Protein AF-A0A349B3M6-F1 (afdb_monomer_lite)

Sequence (174 aa):
MVDQDFLRERQGPAEALTTDADGVGEAVVDGLDELDGSGRSDRHDATLIQVREIRYVAIADDLRRQITSGDLAAGAVLPSEADLAGSYGVSRVTVRKALELLRSEGLIGSRQGFGWFVAVPVVRRSLATLSTIEADLAAQGREPVRKVLSFRFRDLDGEPELEVVRVNLADGQP

pLDDT: mean 73.45, std 24.09, range [27.36, 97.19]

Secondary structure (DSSP, 8-state):
-----S-------------------------------------STTHHHHHHHHHHHHHHHHHHHHHHHTSS-TTPBPPPHHHHHHHHTS-HHHHHHHHHHHHHTTSEEEETTTEEEEPP---PPPTTS---HHHHHHHTT--EEEEEEEEEEEEETTEEEEEEEEEEEETTB-

Structure (mmCIF, N/CA/C/O backbone):
data_AF-A0A349B3M6-F1
#
_entry.id   AF-A0A349B3M6-F1
#
loop_
_atom_site.group_PDB
_atom_site.id
_atom_site.type_symbol
_atom_site.label_atom_id
_atom_site.label_alt_id
_atom_site.label_comp_id
_atom_site.label_asym_id
_atom_site.label_entity_id
_atom_site.label_seq_id
_atom_site.pdbx_PDB_ins_code
_atom_site.Cartn_x
_atom_site.Cartn_y
_atom_site.Cartn_z
_atom_site.occupancy
_atom_site.B_iso_or_equiv
_atom_site.auth_seq_id
_atom_site.auth_comp_id
_atom_site.auth_asym_id
_atom_site.auth_atom_id
_atom_site.pdbx_PDB_model_num
ATOM 1 N N . MET A 1 1 ? 42.695 -15.312 4.524 1.00 38.38 1 MET A N 1
ATOM 2 C CA . MET A 1 1 ? 43.273 -15.967 5.712 1.00 38.38 1 MET A CA 1
ATOM 3 C C . MET A 1 1 ? 42.316 -15.655 6.840 1.00 38.38 1 MET A C 1
ATOM 5 O O . MET A 1 1 ? 42.126 -14.486 7.135 1.00 38.38 1 MET A O 1
ATOM 9 N N . VAL A 1 2 ? 41.554 -16.667 7.245 1.00 37.03 2 VAL A N 1
ATOM 10 C CA . VAL A 1 2 ? 40.378 -16.558 8.116 1.00 37.03 2 VAL A CA 1
ATOM 11 C C . VAL A 1 2 ? 40.851 -16.766 9.549 1.00 37.03 2 VAL A C 1
ATOM 13 O O . VAL A 1 2 ? 41.528 -17.759 9.808 1.00 37.03 2 VAL A O 1
ATOM 16 N N . ASP A 1 3 ? 40.526 -15.826 10.430 1.00 37.25 3 ASP A N 1
ATOM 17 C CA . ASP A 1 3 ? 40.835 -15.891 11.858 1.00 37.25 3 ASP A CA 1
ATOM 18 C C . ASP A 1 3 ? 39.870 -16.879 12.537 1.00 37.25 3 ASP A C 1
ATOM 20 O O . ASP A 1 3 ? 38.650 -16.740 12.419 1.00 37.25 3 ASP A O 1
ATOM 24 N N . GLN A 1 4 ? 40.412 -17.93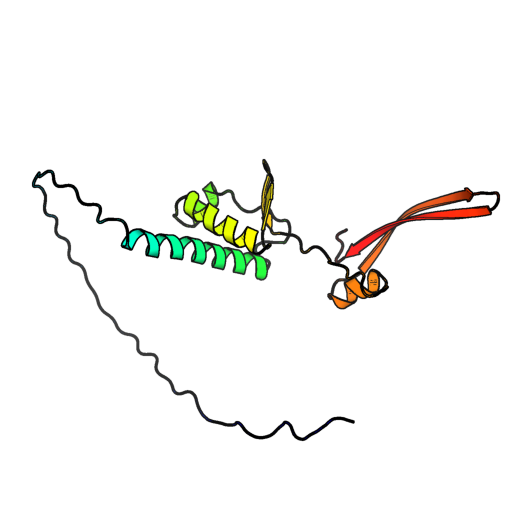6 13.147 1.00 44.09 4 GLN A N 1
ATOM 25 C CA . GLN A 1 4 ? 39.682 -19.134 13.597 1.00 44.09 4 GLN A CA 1
ATOM 26 C C . GLN A 1 4 ? 39.447 -19.207 15.117 1.00 44.09 4 GLN A C 1
ATOM 28 O O . GLN A 1 4 ? 39.059 -20.258 15.618 1.00 44.09 4 GLN A O 1
ATOM 33 N N . ASP A 1 5 ? 39.579 -18.102 15.849 1.00 45.00 5 ASP A N 1
ATOM 34 C CA . ASP A 1 5 ? 39.500 -18.118 17.321 1.00 45.00 5 ASP A CA 1
ATOM 35 C C . ASP A 1 5 ? 38.185 -17.579 17.922 1.00 45.00 5 ASP A C 1
ATOM 37 O O . ASP A 1 5 ? 38.093 -17.370 19.128 1.00 45.00 5 ASP A O 1
ATOM 41 N N . PHE A 1 6 ? 37.118 -17.408 17.127 1.00 40.94 6 PHE A N 1
ATOM 42 C CA . PHE A 1 6 ? 35.833 -16.869 17.622 1.00 40.94 6 PHE A CA 1
ATOM 43 C C . PHE A 1 6 ? 34.719 -17.914 17.856 1.00 40.94 6 PHE A C 1
ATOM 45 O O . PHE A 1 6 ? 33.550 -17.563 17.999 1.00 40.94 6 PHE A O 1
ATOM 52 N N . LEU A 1 7 ? 35.048 -19.211 17.912 1.00 43.34 7 LEU A N 1
ATOM 53 C CA . LEU A 1 7 ? 34.073 -20.287 18.157 1.00 43.34 7 LEU A CA 1
ATOM 54 C C . LEU A 1 7 ? 34.453 -21.174 19.346 1.00 43.34 7 LEU A C 1
ATOM 56 O O . LEU A 1 7 ? 34.705 -22.371 19.203 1.00 43.34 7 LEU A O 1
ATOM 60 N N . ARG A 1 8 ? 34.418 -20.603 20.551 1.00 41.09 8 ARG A N 1
ATOM 61 C CA . ARG A 1 8 ? 34.227 -21.368 21.789 1.00 41.09 8 ARG A CA 1
ATOM 62 C C . ARG A 1 8 ? 33.677 -20.466 22.889 1.00 41.09 8 ARG A C 1
ATOM 64 O O . ARG A 1 8 ? 34.023 -19.301 22.962 1.00 41.09 8 ARG A O 1
ATOM 71 N N . GLU A 1 9 ? 32.839 -21.065 23.732 1.00 39.38 9 GLU A N 1
ATOM 72 C CA . GLU A 1 9 ? 32.219 -20.495 24.938 1.00 39.38 9 GLU A CA 1
ATOM 73 C C . GLU A 1 9 ? 30.995 -19.597 24.728 1.00 39.38 9 GLU A C 1
ATOM 75 O O . GLU A 1 9 ? 31.070 -18.377 24.765 1.00 39.38 9 GLU A O 1
ATOM 80 N N . ARG A 1 10 ? 29.820 -20.237 24.644 1.00 37.34 10 ARG A N 1
ATOM 81 C CA . ARG A 1 10 ? 28.755 -20.131 25.667 1.00 37.34 10 ARG A CA 1
ATOM 82 C C . ARG A 1 10 ? 27.676 -21.185 25.402 1.00 37.34 10 ARG A C 1
ATOM 84 O O . ARG A 1 10 ? 26.641 -20.916 24.808 1.00 37.34 10 ARG A O 1
ATOM 91 N N . GLN A 1 11 ? 27.945 -22.404 25.867 1.00 39.28 11 GLN A N 1
ATOM 92 C CA . GLN A 1 11 ? 26.896 -23.355 26.230 1.00 39.28 11 GLN A CA 1
ATOM 93 C C . GLN A 1 11 ? 26.494 -23.080 27.685 1.00 39.28 11 GLN A C 1
ATOM 95 O O . GLN A 1 11 ? 27.347 -23.033 28.569 1.00 39.28 11 GLN A O 1
ATOM 100 N N . GLY A 1 12 ? 25.198 -22.890 27.910 1.00 39.44 12 GLY A N 1
ATOM 101 C CA . GLY A 1 12 ? 24.521 -22.831 29.206 1.00 39.44 12 GLY A CA 1
ATOM 102 C C . GLY A 1 12 ? 23.044 -23.208 28.996 1.00 39.44 12 GLY A C 1
ATOM 103 O O . GLY A 1 12 ? 22.562 -23.060 27.874 1.00 39.44 12 GLY A O 1
ATOM 104 N N . PRO A 1 13 ? 22.354 -23.788 29.993 1.00 37.06 13 PRO A N 1
ATOM 105 C CA . PRO A 1 13 ? 21.513 -24.961 29.749 1.00 37.06 13 PRO A CA 1
ATOM 106 C C . PRO A 1 13 ? 19.993 -24.715 29.743 1.00 37.06 13 PRO A C 1
ATOM 108 O O . PRO A 1 13 ? 19.498 -23.789 30.372 1.00 37.06 13 PRO A O 1
ATOM 111 N N . ALA A 1 14 ? 19.310 -25.652 29.073 1.00 33.22 14 ALA A N 1
ATOM 112 C CA . ALA A 1 14 ? 18.025 -26.288 29.390 1.00 33.22 14 ALA A CA 1
ATOM 113 C C . ALA A 1 14 ? 16.830 -25.415 29.827 1.00 33.22 14 ALA A C 1
ATOM 115 O O . ALA A 1 14 ? 16.688 -25.026 30.984 1.00 33.22 14 ALA A O 1
ATOM 116 N N . GLU A 1 15 ? 15.896 -25.265 28.889 1.00 33.50 15 GLU A N 1
ATOM 117 C CA . GLU A 1 15 ? 14.496 -24.922 29.121 1.00 33.50 15 GLU A CA 1
ATOM 118 C C . GLU A 1 15 ? 13.788 -26.014 29.944 1.00 33.50 15 GLU A C 1
ATOM 120 O O . GLU A 1 15 ? 13.889 -27.206 29.643 1.00 33.50 15 GLU A O 1
ATOM 125 N N . ALA A 1 16 ? 13.034 -25.594 30.960 1.00 33.47 16 ALA A N 1
ATOM 126 C CA . ALA A 1 16 ? 12.086 -26.420 31.697 1.00 33.47 16 ALA A CA 1
ATOM 127 C C . ALA A 1 16 ? 10.724 -25.708 31.764 1.00 33.47 16 ALA A C 1
ATOM 129 O O . ALA A 1 16 ? 10.564 -24.697 32.439 1.00 33.47 16 ALA A O 1
ATOM 130 N N . LEU A 1 17 ? 9.783 -26.248 30.988 1.00 33.28 17 LEU A N 1
ATOM 131 C CA . LEU A 1 17 ? 8.403 -26.602 31.336 1.00 33.28 17 LEU A CA 1
ATOM 132 C C . LEU A 1 17 ? 7.711 -25.865 32.507 1.00 33.28 17 LEU A C 1
ATOM 134 O O . LEU A 1 17 ? 8.006 -26.134 33.666 1.00 33.28 17 LEU A O 1
ATOM 138 N N . THR A 1 18 ? 6.640 -25.126 32.203 1.00 32.94 18 THR A N 1
ATOM 139 C CA . THR A 1 18 ? 5.328 -25.301 32.866 1.00 32.94 18 THR A CA 1
ATOM 140 C C . THR A 1 18 ? 4.226 -24.645 32.022 1.00 32.94 18 THR A C 1
ATOM 142 O O . THR A 1 18 ? 4.282 -23.473 31.653 1.00 32.94 18 THR A O 1
ATOM 145 N N . THR A 1 19 ? 3.258 -25.477 31.645 1.00 34.31 19 THR A N 1
ATOM 146 C CA . THR A 1 19 ? 1.912 -25.131 31.197 1.00 34.31 19 THR A CA 1
ATOM 147 C C . THR A 1 19 ? 1.022 -25.600 32.330 1.00 34.31 19 THR A C 1
ATOM 149 O O . THR A 1 19 ? 0.998 -26.800 32.584 1.00 34.31 19 THR A O 1
ATOM 152 N N . ASP A 1 20 ? 0.303 -24.684 32.968 1.00 31.30 20 ASP A N 1
ATOM 153 C CA . ASP A 1 20 ? -0.817 -25.014 33.840 1.00 31.30 20 ASP A CA 1
ATOM 154 C C . ASP A 1 20 ? -2.037 -24.227 33.357 1.00 31.30 20 ASP A C 1
ATOM 156 O O . ASP A 1 20 ? -2.045 -22.996 33.282 1.00 31.30 20 ASP A O 1
ATOM 160 N N . ALA A 1 21 ? -3.037 -24.997 32.946 1.00 36.75 21 ALA A N 1
ATOM 161 C CA . ALA A 1 21 ? -4.405 -24.576 32.728 1.00 36.75 21 ALA A CA 1
ATOM 162 C C . ALA A 1 21 ? -5.165 -24.672 34.058 1.00 36.75 21 ALA A C 1
ATOM 164 O O . ALA A 1 21 ? -4.929 -25.616 34.799 1.00 36.75 21 ALA A O 1
ATOM 165 N N . ASP A 1 22 ? -6.062 -23.720 34.323 1.00 30.73 22 ASP A N 1
ATOM 166 C CA . ASP A 1 22 ? -7.326 -23.852 35.079 1.00 30.73 22 ASP A CA 1
ATOM 167 C C . ASP A 1 22 ? -7.953 -22.440 35.139 1.00 30.73 22 ASP A C 1
ATOM 169 O O . ASP A 1 22 ? -7.265 -21.460 35.411 1.00 30.73 22 ASP A O 1
ATOM 173 N N . GLY A 1 23 ? -9.178 -22.205 34.649 1.00 30.58 23 GLY A N 1
ATOM 174 C CA . GLY A 1 23 ? -10.430 -22.473 35.373 1.00 30.58 23 GLY A CA 1
ATOM 175 C C . GLY A 1 23 ? -10.681 -21.341 36.385 1.00 30.58 23 GLY A C 1
ATOM 176 O O . GLY A 1 23 ? -9.867 -21.140 37.272 1.00 30.58 23 GLY A O 1
ATOM 177 N N . VAL A 1 24 ? -11.671 -20.456 36.210 1.00 34.22 24 VAL A N 1
ATOM 178 C CA . VAL A 1 24 ? -13.010 -20.427 36.861 1.00 34.22 24 VAL A CA 1
ATOM 179 C C . VAL A 1 24 ? -13.718 -19.174 36.273 1.00 34.22 24 VAL A C 1
ATOM 181 O O . VAL A 1 24 ? -13.053 -18.161 36.077 1.00 34.22 24 VAL A O 1
ATOM 184 N N . GLY A 1 25 ? -14.956 -19.219 35.748 1.00 27.36 25 GLY A N 1
ATOM 185 C CA . GLY A 1 25 ? -16.233 -19.065 36.487 1.00 27.36 25 GLY A CA 1
ATOM 186 C C . GLY A 1 25 ? -16.370 -17.648 37.088 1.00 27.36 25 GLY A C 1
ATOM 187 O O . GLY A 1 25 ? -15.394 -17.084 37.548 1.00 27.36 25 GLY A O 1
ATOM 188 N N . GLU A 1 26 ? -17.488 -16.945 37.171 1.00 28.25 26 GLU A N 1
ATOM 189 C CA . GLU A 1 26 ? -18.899 -17.170 36.912 1.00 28.25 26 GLU A CA 1
ATOM 190 C C . GLU A 1 26 ? -19.582 -15.791 37.093 1.00 28.25 26 GLU A C 1
ATOM 192 O O . GLU A 1 26 ? -18.963 -14.826 37.543 1.00 28.25 26 GLU A O 1
ATOM 197 N N . ALA A 1 27 ? -20.840 -15.708 36.675 1.00 30.98 27 ALA A N 1
ATOM 198 C CA . ALA A 1 27 ? -21.749 -14.568 36.693 1.00 30.98 27 ALA A CA 1
ATOM 199 C C . ALA A 1 27 ? -21.790 -13.753 38.002 1.00 30.98 27 ALA A C 1
ATOM 201 O O . ALA A 1 27 ? -21.498 -14.286 39.060 1.00 30.98 27 ALA A O 1
ATOM 202 N N . VAL A 1 28 ? -22.282 -12.506 37.932 1.00 31.52 28 VAL A N 1
ATOM 203 C CA . VAL A 1 28 ? -23.461 -12.030 38.693 1.00 31.52 28 VAL A CA 1
ATOM 204 C C . VAL A 1 28 ? -23.891 -10.651 38.160 1.00 31.52 28 VAL A C 1
ATOM 206 O O . VAL A 1 28 ? -23.096 -9.729 37.996 1.00 31.52 28 VAL A O 1
ATOM 209 N N . VAL A 1 29 ? -25.183 -10.569 37.858 1.00 37.78 29 VAL A N 1
ATOM 210 C CA . VAL A 1 29 ? -25.992 -9.377 37.576 1.00 37.78 29 VAL A CA 1
ATOM 211 C C . VAL A 1 29 ? -26.334 -8.657 38.885 1.00 37.78 29 VAL A C 1
ATOM 213 O O . VAL A 1 29 ? -26.598 -9.345 39.860 1.00 37.78 29 VAL A O 1
ATOM 216 N N . ASP A 1 30 ? -26.418 -7.324 38.914 1.00 28.73 30 ASP A N 1
ATOM 217 C CA . ASP A 1 30 ? -27.617 -6.663 39.460 1.00 28.73 30 ASP A CA 1
ATOM 218 C C . ASP A 1 30 ? -27.656 -5.169 39.122 1.00 28.73 30 ASP A C 1
ATOM 220 O O . ASP A 1 30 ? -26.637 -4.475 39.143 1.00 28.73 30 ASP A O 1
ATOM 224 N N . GLY A 1 31 ? -28.850 -4.697 38.781 1.00 31.80 31 GLY A N 1
ATOM 225 C CA . GLY A 1 31 ? -29.136 -3.296 38.509 1.00 31.80 31 GLY A CA 1
ATOM 226 C C . GLY A 1 31 ? -29.379 -2.510 39.793 1.00 31.80 31 GLY A C 1
ATOM 227 O O . GLY A 1 31 ? -29.938 -3.029 40.754 1.00 31.80 31 GLY A O 1
ATOM 228 N N . LEU A 1 32 ? -29.019 -1.229 39.779 1.00 36.41 32 LEU A N 1
ATOM 229 C CA . LEU A 1 32 ? -29.586 -0.236 40.685 1.00 36.41 32 LEU A CA 1
ATOM 230 C C . LEU A 1 32 ? -29.908 1.024 39.879 1.00 36.41 32 LEU A C 1
ATOM 232 O O . LEU A 1 32 ? -29.010 1.694 39.366 1.00 36.41 32 LEU A O 1
ATOM 236 N N . ASP A 1 33 ? -31.208 1.283 39.762 1.00 32.41 33 ASP A N 1
ATOM 237 C CA . ASP A 1 33 ? -31.802 2.529 39.286 1.00 32.41 33 ASP A CA 1
ATOM 238 C C . ASP A 1 33 ? -31.624 3.668 40.309 1.00 32.41 33 ASP A C 1
ATOM 240 O O . ASP A 1 33 ? -31.650 3.446 41.518 1.00 32.41 33 ASP A O 1
ATOM 244 N N . GLU A 1 34 ? -31.513 4.878 39.746 1.00 36.19 34 GLU A N 1
ATOM 245 C CA . GLU A 1 34 ? -31.819 6.220 40.277 1.00 36.19 34 GLU A CA 1
ATOM 246 C C . GLU A 1 34 ? -31.143 6.722 41.568 1.00 36.19 34 GLU A C 1
ATOM 248 O O . GLU A 1 34 ? -31.386 6.218 42.652 1.00 36.19 34 GLU A O 1
ATOM 253 N N . LEU A 1 35 ? -30.417 7.849 41.463 1.00 36.31 35 LEU A N 1
ATOM 254 C CA . LEU A 1 35 ? -30.802 9.134 42.077 1.00 36.31 35 LEU A CA 1
ATOM 255 C C . LEU A 1 35 ? -30.031 10.309 41.429 1.00 36.31 35 LEU A C 1
ATOM 257 O O . LEU A 1 35 ? -28.834 10.232 41.159 1.00 36.31 35 LEU A O 1
ATOM 261 N N . ASP A 1 36 ? -30.775 11.389 41.192 1.00 36.94 36 ASP A N 1
ATOM 262 C CA . ASP A 1 36 ? -30.390 12.686 40.621 1.00 36.94 36 ASP A CA 1
ATOM 263 C C . ASP A 1 36 ? -29.397 13.473 41.507 1.00 36.94 36 ASP A C 1
ATOM 265 O O . ASP A 1 36 ? -29.401 13.349 42.734 1.00 36.94 36 ASP A O 1
ATOM 269 N N . GLY A 1 37 ? -28.559 14.320 40.899 1.00 35.41 37 GLY A N 1
ATOM 270 C CA . GLY A 1 37 ? -27.613 15.163 41.637 1.00 35.41 37 GLY A CA 1
ATOM 271 C C . GLY A 1 37 ? -26.455 15.719 40.808 1.00 35.41 37 GLY A C 1
ATOM 272 O O . GLY A 1 37 ? -25.403 15.101 40.660 1.00 35.41 37 GLY A O 1
ATOM 273 N N . SER A 1 38 ? -26.626 16.946 40.322 1.00 48.44 38 SER A N 1
ATOM 274 C CA . SER A 1 38 ? -25.609 17.790 39.690 1.00 48.44 38 SER A CA 1
ATOM 275 C C . SER A 1 38 ? -24.284 17.856 40.471 1.00 48.44 38 SER A C 1
ATOM 277 O O . SER A 1 38 ? -24.248 18.317 41.612 1.00 48.44 38 SER A O 1
ATOM 279 N N . GLY A 1 39 ? -23.177 17.495 39.818 1.00 36.03 39 GLY A N 1
ATOM 280 C CA . GLY A 1 39 ? -21.834 17.570 40.391 1.00 36.03 39 GLY A CA 1
ATOM 281 C C . GLY A 1 39 ? -20.751 17.290 39.354 1.00 36.03 39 GLY A C 1
ATOM 282 O O . GLY A 1 39 ? -20.332 16.159 39.149 1.00 36.03 39 GLY A O 1
ATOM 283 N N . ARG A 1 40 ? -20.308 18.358 38.693 1.00 50.28 40 ARG A N 1
ATOM 284 C CA . ARG A 1 40 ? -19.111 18.470 37.847 1.00 50.28 40 ARG A CA 1
ATOM 285 C C . ARG A 1 40 ? -17.942 17.616 38.369 1.00 50.28 40 ARG A C 1
ATOM 287 O O . ARG A 1 40 ? -17.456 17.875 39.463 1.00 50.28 40 ARG A O 1
ATOM 294 N N . SER A 1 41 ? -17.441 16.674 37.568 1.00 42.41 41 SER A N 1
ATOM 295 C CA . SER A 1 41 ? -16.039 16.235 37.623 1.00 42.41 41 SER A CA 1
ATOM 296 C C . SER A 1 41 ? -15.713 15.384 36.400 1.00 42.41 41 SER A C 1
ATOM 298 O O . SER A 1 41 ? -16.156 14.243 36.293 1.00 42.41 41 SER A O 1
ATOM 300 N N . ASP A 1 42 ? -14.879 15.938 35.523 1.00 51.09 42 ASP A N 1
ATOM 301 C CA . ASP A 1 42 ? -14.044 15.207 34.573 1.00 51.09 42 ASP A CA 1
ATOM 302 C C . ASP A 1 42 ? -13.368 14.011 35.260 1.00 51.09 42 ASP A C 1
ATOM 304 O O . ASP A 1 42 ? -12.381 14.170 35.976 1.00 51.09 42 ASP A O 1
ATOM 308 N N . ARG A 1 43 ? -13.917 12.803 35.095 1.00 47.31 43 ARG A N 1
ATOM 309 C CA . ARG A 1 43 ? -13.293 11.554 35.580 1.00 47.31 43 ARG A CA 1
ATOM 310 C C . ARG A 1 43 ? -13.202 10.451 34.528 1.00 47.31 43 ARG A C 1
ATOM 312 O O . ARG A 1 43 ? -12.766 9.353 34.846 1.00 47.31 43 ARG A O 1
ATOM 319 N N . HIS A 1 44 ? -13.577 10.718 33.278 1.00 47.75 44 HIS A N 1
ATOM 320 C CA . HIS A 1 44 ? -13.585 9.693 32.224 1.00 47.75 44 HIS A CA 1
ATOM 321 C C . HIS A 1 44 ? -12.292 9.649 31.377 1.00 47.75 44 HIS A C 1
ATOM 323 O O . HIS A 1 44 ? -12.230 8.875 30.425 1.00 47.75 44 HIS A O 1
ATOM 329 N N . ASP A 1 45 ? -11.255 10.434 31.700 1.00 50.69 45 ASP A N 1
ATOM 330 C CA . ASP A 1 45 ? -10.177 10.730 30.738 1.00 50.69 45 ASP A CA 1
ATOM 331 C C . ASP A 1 45 ? -8.998 9.725 30.728 1.00 50.69 45 ASP A C 1
ATOM 333 O O . ASP A 1 45 ? -8.426 9.456 29.680 1.00 50.69 45 ASP A O 1
ATOM 337 N N . ALA A 1 46 ? -8.659 9.061 31.841 1.00 50.41 46 ALA A N 1
ATOM 338 C CA . ALA A 1 46 ? -7.452 8.212 31.886 1.00 50.41 46 ALA A CA 1
ATOM 339 C C . ALA A 1 46 ? -7.643 6.777 31.337 1.00 50.41 46 ALA A C 1
ATOM 341 O O . ALA A 1 46 ? -6.7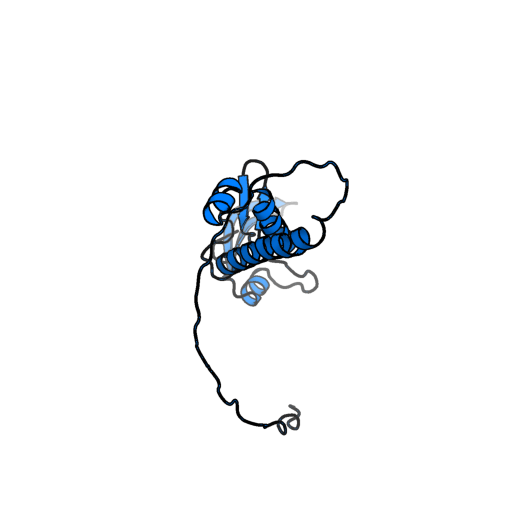36 6.213 30.729 1.00 50.41 46 ALA A O 1
ATOM 342 N N . THR A 1 47 ? -8.823 6.168 31.503 1.00 50.94 47 THR A N 1
ATOM 343 C CA . THR A 1 47 ? -9.062 4.760 31.108 1.00 50.94 47 THR A CA 1
ATOM 344 C C . THR A 1 47 ? -9.418 4.605 29.621 1.00 50.94 47 THR A C 1
ATOM 346 O O . THR A 1 47 ? -9.170 3.558 29.021 1.00 50.94 47 THR A O 1
ATOM 349 N N . LEU A 1 48 ? -9.955 5.655 28.984 1.00 53.00 48 LEU A N 1
ATOM 350 C CA . LEU A 1 48 ? -10.310 5.646 27.557 1.00 53.00 48 LEU A CA 1
ATOM 351 C C . LEU A 1 48 ? -9.094 5.734 26.622 1.00 53.00 48 LEU A C 1
ATOM 353 O O . LEU A 1 48 ? -9.200 5.328 25.459 1.00 53.00 48 LEU A O 1
ATOM 357 N N . ILE A 1 49 ? -7.955 6.216 27.124 1.00 57.56 49 ILE A N 1
ATOM 358 C CA . ILE A 1 49 ? -6.706 6.344 26.363 1.00 57.56 49 ILE A CA 1
ATOM 359 C C . ILE A 1 49 ? -6.100 4.952 26.110 1.00 57.56 49 ILE A C 1
ATOM 361 O O . ILE A 1 49 ? -5.803 4.610 24.967 1.00 57.56 49 ILE A O 1
ATOM 365 N N . GLN A 1 50 ? -6.066 4.079 27.123 1.00 52.62 50 GLN A N 1
ATOM 366 C CA . GLN A 1 50 ? -5.398 2.774 27.018 1.00 52.62 50 GLN A CA 1
ATOM 367 C C . GLN A 1 50 ? -6.127 1.757 26.118 1.00 52.62 50 GLN A C 1
ATOM 369 O O . GLN A 1 50 ? -5.494 1.029 25.359 1.00 52.62 50 GLN A O 1
ATOM 374 N N . VAL A 1 51 ? -7.463 1.699 26.146 1.00 57.19 51 VAL A N 1
ATOM 375 C CA . VAL A 1 51 ? -8.217 0.663 25.403 1.00 57.19 51 VAL A CA 1
ATOM 376 C C . VAL A 1 51 ? -8.330 0.983 23.908 1.00 57.19 51 VAL A C 1
ATOM 378 O O . VAL A 1 51 ? -8.369 0.081 23.067 1.00 57.19 51 VAL A O 1
ATOM 381 N N . ARG A 1 52 ? -8.397 2.270 23.548 1.00 59.84 52 ARG A N 1
ATOM 382 C CA . ARG A 1 52 ? -8.549 2.705 22.151 1.00 59.84 52 ARG A CA 1
ATOM 383 C C . ARG A 1 52 ? -7.234 2.663 21.384 1.00 59.84 52 ARG A C 1
ATOM 385 O O . ARG A 1 52 ? -7.269 2.355 20.193 1.00 59.84 52 ARG A O 1
ATOM 392 N N . GLU A 1 53 ? -6.114 2.957 22.044 1.00 62.31 53 GLU A N 1
ATOM 393 C CA . GLU A 1 53 ? -4.794 2.878 21.417 1.00 62.31 53 GLU A CA 1
ATOM 394 C C . GLU A 1 53 ? -4.419 1.437 21.062 1.00 62.31 53 GLU A C 1
ATOM 396 O O . GLU A 1 53 ? -4.033 1.163 19.931 1.00 62.31 53 GLU A O 1
ATOM 401 N N . ILE A 1 54 ? -4.671 0.481 21.957 1.00 82.88 54 ILE A N 1
ATOM 402 C CA . ILE A 1 54 ? -4.347 -0.933 21.710 1.00 82.88 54 ILE A CA 1
ATOM 403 C C . ILE A 1 54 ? -5.142 -1.508 20.522 1.00 82.88 54 ILE A C 1
ATOM 405 O O . ILE A 1 54 ? -4.605 -2.278 19.726 1.00 82.88 54 ILE A O 1
ATOM 409 N N . ARG A 1 55 ? -6.416 -1.122 20.350 1.00 87.94 55 ARG A N 1
ATOM 410 C CA . ARG A 1 55 ? -7.266 -1.697 19.290 1.00 87.94 55 ARG A CA 1
ATOM 411 C C . ARG A 1 55 ? -6.793 -1.370 17.876 1.00 87.94 55 ARG A C 1
ATOM 413 O O . ARG A 1 55 ? -6.852 -2.247 17.022 1.00 87.94 55 ARG A O 1
ATOM 420 N N . TYR A 1 56 ? -6.370 -0.133 17.599 1.00 93.38 56 TYR A N 1
ATOM 421 C CA . TYR A 1 56 ? -5.930 0.202 16.238 1.00 93.38 56 TYR A CA 1
ATOM 422 C C . TYR A 1 56 ? -4.583 -0.454 15.908 1.00 93.38 56 TYR A C 1
ATOM 424 O O . TYR A 1 56 ? -4.367 -0.835 14.761 1.00 93.38 56 TYR A O 1
ATOM 432 N N . VAL A 1 57 ? -3.714 -0.637 16.910 1.00 95.19 57 VAL A N 1
ATOM 433 C CA . VAL A 1 57 ? -2.438 -1.350 16.755 1.00 95.19 57 VAL A CA 1
ATOM 434 C C . VAL A 1 57 ? -2.685 -2.814 16.400 1.00 95.19 57 VAL A C 1
ATOM 436 O O . VAL A 1 57 ? -2.131 -3.292 15.419 1.00 95.19 57 VAL A O 1
ATOM 439 N N . ALA A 1 58 ? -3.601 -3.495 17.094 1.00 94.94 58 ALA A N 1
ATOM 440 C CA . ALA A 1 58 ? -3.944 -4.884 16.778 1.00 94.94 58 ALA A CA 1
ATOM 441 C C . ALA A 1 58 ? -4.487 -5.061 15.343 1.00 94.94 58 ALA A C 1
ATOM 443 O O . ALA A 1 58 ? -4.154 -6.035 14.670 1.00 94.94 58 ALA A O 1
ATOM 444 N N . ILE A 1 59 ? -5.292 -4.106 14.856 1.00 96.50 59 ILE A N 1
ATOM 445 C CA . ILE A 1 59 ? -5.787 -4.100 13.468 1.00 96.50 59 ILE A CA 1
ATOM 446 C C . ILE A 1 59 ? -4.633 -3.880 12.484 1.00 96.50 59 ILE A C 1
ATOM 448 O O . ILE A 1 59 ? -4.553 -4.565 11.466 1.00 96.50 59 ILE A O 1
ATOM 452 N N . ALA A 1 60 ? -3.731 -2.941 12.780 1.00 96.62 60 ALA A N 1
ATOM 453 C CA . ALA A 1 60 ? -2.555 -2.704 11.951 1.00 96.62 60 ALA A CA 1
ATOM 454 C C . ALA A 1 60 ? -1.659 -3.949 11.893 1.00 96.62 60 ALA A C 1
ATOM 456 O O . ALA A 1 60 ? -1.224 -4.328 10.812 1.00 96.62 60 ALA A O 1
ATOM 457 N N . ASP A 1 61 ? -1.444 -4.631 13.018 1.00 96.69 61 ASP A N 1
ATOM 458 C CA . ASP A 1 61 ? -0.654 -5.861 13.078 1.00 96.69 61 ASP A CA 1
ATOM 459 C C . ASP A 1 61 ? -1.255 -6.981 12.231 1.00 96.69 61 ASP A C 1
ATOM 461 O O . ASP A 1 61 ? -0.528 -7.706 11.553 1.00 96.69 61 ASP A O 1
ATOM 465 N N . ASP A 1 62 ? -2.579 -7.116 12.247 1.00 96.94 62 ASP A N 1
ATOM 466 C CA . ASP A 1 62 ? -3.279 -8.104 11.437 1.00 96.94 62 ASP A CA 1
ATOM 467 C C . ASP A 1 62 ? -3.170 -7.825 9.937 1.00 96.94 62 ASP A C 1
ATOM 469 O O . ASP A 1 62 ? -2.722 -8.682 9.173 1.00 96.94 62 ASP A O 1
ATOM 473 N N . LEU A 1 63 ? -3.475 -6.598 9.522 1.00 96.19 63 LEU A N 1
ATOM 474 C CA . LEU A 1 63 ? -3.319 -6.173 8.133 1.00 96.19 63 LEU A CA 1
ATOM 475 C C . LEU A 1 63 ? -1.857 -6.262 7.672 1.00 96.19 63 LEU A C 1
ATOM 477 O O . LEU A 1 63 ? -1.593 -6.674 6.544 1.00 96.19 63 LEU A O 1
ATOM 481 N N . ARG A 1 64 ? -0.892 -5.941 8.545 1.00 96.56 64 ARG A N 1
ATOM 482 C CA . ARG A 1 64 ? 0.539 -6.100 8.262 1.00 96.56 64 ARG A CA 1
ATOM 483 C C . ARG A 1 64 ? 0.870 -7.551 7.949 1.00 96.56 64 ARG A C 1
ATOM 485 O O . ARG A 1 64 ? 1.518 -7.799 6.936 1.00 96.56 64 ARG A O 1
ATOM 492 N N . ARG A 1 65 ? 0.397 -8.503 8.763 1.00 96.38 65 ARG A N 1
ATOM 493 C CA . ARG A 1 65 ? 0.607 -9.938 8.509 1.00 96.38 65 ARG A CA 1
ATOM 494 C C . ARG A 1 65 ? 0.037 -10.363 7.160 1.00 96.38 65 ARG A C 1
ATOM 496 O O . ARG A 1 65 ? 0.731 -11.057 6.420 1.00 96.38 65 ARG A O 1
ATOM 503 N N . GLN A 1 66 ? -1.175 -9.927 6.824 1.00 94.38 66 GLN A N 1
ATOM 504 C CA . GLN A 1 66 ? -1.815 -10.244 5.540 1.00 94.38 66 GLN A CA 1
ATOM 505 C C . GLN A 1 66 ? -1.035 -9.668 4.344 1.00 94.38 66 GLN A C 1
ATOM 507 O O . GLN A 1 66 ? -0.866 -10.337 3.329 1.00 94.38 66 GLN A O 1
ATOM 512 N N . ILE A 1 67 ? -0.485 -8.457 4.469 1.00 93.69 67 ILE A N 1
ATOM 513 C CA . ILE A 1 67 ? 0.383 -7.862 3.439 1.00 93.69 67 ILE A CA 1
ATOM 514 C C . ILE A 1 67 ? 1.692 -8.651 3.308 1.00 93.69 67 ILE A C 1
ATOM 516 O O . ILE A 1 67 ? 2.105 -8.990 2.203 1.00 93.69 67 ILE A O 1
ATOM 520 N N . THR A 1 68 ? 2.352 -8.972 4.426 1.00 90.69 68 THR A N 1
ATOM 521 C CA . THR A 1 68 ? 3.654 -9.662 4.405 1.00 90.69 68 THR A CA 1
ATOM 522 C C . THR A 1 68 ? 3.568 -11.125 3.977 1.00 90.69 68 THR A C 1
ATOM 524 O O . THR A 1 68 ? 4.532 -11.648 3.427 1.00 90.69 68 THR A O 1
ATOM 527 N N . SER A 1 69 ? 2.437 -11.789 4.227 1.00 90.88 69 SER A N 1
ATOM 528 C CA . SER A 1 69 ? 2.180 -13.169 3.787 1.00 90.88 69 SER A CA 1
ATOM 529 C C . SER A 1 69 ? 1.747 -13.255 2.322 1.00 90.88 69 SER A C 1
ATOM 531 O O . SER A 1 69 ? 1.857 -14.321 1.723 1.00 90.88 69 SER A O 1
ATOM 533 N N . GLY A 1 70 ? 1.303 -12.140 1.734 1.00 88.00 70 GLY A N 1
ATOM 534 C CA . GLY A 1 70 ? 0.826 -12.071 0.355 1.00 88.00 70 GLY A CA 1
ATOM 535 C C . GLY A 1 70 ? -0.680 -12.289 0.190 1.00 88.00 70 GLY A C 1
ATOM 536 O O . GLY A 1 70 ? -1.165 -12.170 -0.934 1.00 88.00 70 GLY A O 1
ATOM 537 N N . ASP A 1 71 ? -1.427 -12.530 1.276 1.00 91.62 71 ASP A N 1
ATOM 538 C CA . ASP A 1 71 ? -2.899 -12.583 1.259 1.00 91.62 71 ASP A CA 1
ATOM 539 C C . ASP A 1 71 ? -3.493 -11.270 0.718 1.00 91.62 71 ASP A C 1
ATOM 541 O O . ASP A 1 71 ? -4.467 -11.265 -0.038 1.00 91.62 71 ASP A O 1
ATOM 545 N N . LEU A 1 72 ? -2.854 -10.145 1.055 1.00 91.69 72 LEU A N 1
ATOM 546 C CA . LEU A 1 72 ? -3.077 -8.849 0.422 1.00 91.69 72 LEU A CA 1
ATOM 547 C C . LEU A 1 72 ? -1.925 -8.546 -0.540 1.00 91.69 72 LEU A C 1
ATOM 549 O O . LEU A 1 72 ? -0.862 -8.069 -0.140 1.00 91.69 72 LEU A O 1
ATOM 553 N N . ALA A 1 73 ? -2.153 -8.817 -1.825 1.00 89.12 73 ALA A N 1
ATOM 554 C CA . ALA A 1 73 ? -1.149 -8.640 -2.870 1.00 89.12 73 ALA A CA 1
ATOM 555 C C . ALA A 1 73 ? -0.718 -7.171 -3.046 1.00 89.12 73 ALA A C 1
ATOM 557 O O . ALA A 1 73 ? -1.516 -6.241 -2.907 1.00 89.12 73 ALA A O 1
ATOM 558 N N . ALA A 1 74 ? 0.543 -6.956 -3.434 1.00 88.81 74 ALA A N 1
ATOM 559 C CA . ALA A 1 74 ? 1.058 -5.627 -3.759 1.00 88.81 74 ALA A CA 1
ATOM 560 C C . ALA A 1 74 ? 0.213 -4.949 -4.855 1.00 88.81 74 ALA A C 1
ATOM 562 O O . ALA A 1 74 ? -0.118 -5.557 -5.872 1.00 88.81 74 ALA A O 1
ATOM 563 N N . GLY A 1 75 ? -0.144 -3.680 -4.647 1.00 90.56 75 GLY A N 1
ATOM 564 C CA . GLY A 1 75 ? -1.022 -2.924 -5.542 1.00 90.56 75 GLY A CA 1
ATOM 565 C C . GLY A 1 75 ? -2.520 -3.226 -5.396 1.00 90.56 75 GLY A C 1
ATOM 566 O O . GLY A 1 75 ? -3.324 -2.515 -6.000 1.00 90.56 75 GLY A O 1
ATOM 567 N N . ALA A 1 76 ? -2.920 -4.222 -4.595 1.00 92.12 76 ALA A N 1
ATOM 568 C CA . ALA A 1 76 ? -4.330 -4.515 -4.353 1.00 92.12 76 ALA A CA 1
ATOM 569 C C . ALA A 1 76 ? -5.015 -3.378 -3.584 1.00 92.12 76 ALA A C 1
ATOM 571 O O . ALA A 1 76 ? -4.422 -2.750 -2.703 1.00 92.12 76 ALA A O 1
ATOM 572 N N . VAL A 1 77 ? -6.283 -3.132 -3.912 1.00 94.31 77 VAL A N 1
ATOM 573 C CA . VAL A 1 77 ? -7.136 -2.177 -3.197 1.00 94.31 77 VAL A CA 1
ATOM 574 C C . VAL A 1 77 ? -7.657 -2.844 -1.928 1.00 94.31 77 VAL A C 1
ATOM 576 O O . VAL A 1 77 ? -8.202 -3.945 -1.983 1.00 94.31 77 VAL A O 1
ATOM 579 N N . LEU A 1 78 ? -7.487 -2.177 -0.789 1.00 95.44 78 LEU A N 1
ATOM 580 C CA . LEU A 1 78 ? -8.030 -2.637 0.484 1.00 95.44 78 LEU A CA 1
ATOM 581 C C . LEU A 1 78 ? -9.546 -2.374 0.536 1.00 95.44 78 LEU A C 1
ATOM 583 O O . LEU A 1 78 ? -10.024 -1.417 -0.086 1.00 95.44 78 LEU A O 1
ATOM 587 N N . PRO A 1 79 ? -10.305 -3.158 1.326 1.00 95.81 79 PRO A N 1
ATOM 588 C CA . PRO A 1 79 ? -11.697 -2.842 1.621 1.00 95.81 79 PRO A CA 1
ATOM 589 C C . PRO A 1 79 ? -11.845 -1.425 2.193 1.00 95.81 79 PRO A C 1
ATOM 591 O O . PRO A 1 79 ? -10.907 -0.857 2.764 1.00 95.81 79 PRO A O 1
ATOM 594 N N . SER A 1 80 ? -13.029 -0.829 2.040 1.00 95.88 80 SER A N 1
ATOM 595 C CA . SER A 1 80 ? -13.245 0.546 2.494 1.00 95.88 80 SER A CA 1
ATOM 596 C C . SER A 1 80 ? -13.124 0.665 4.020 1.00 95.88 80 SER A C 1
ATOM 598 O O . SER A 1 80 ? -13.296 -0.310 4.751 1.00 95.88 80 SER A O 1
ATOM 600 N N . GLU A 1 81 ? -12.907 1.882 4.537 1.00 95.31 81 GLU A N 1
ATOM 601 C CA . GLU A 1 81 ? -12.919 2.122 5.993 1.00 95.31 81 GLU A CA 1
ATOM 602 C C . GLU A 1 81 ? -14.223 1.644 6.651 1.00 95.31 81 GLU A C 1
ATOM 604 O O . GLU A 1 81 ? -14.218 1.262 7.819 1.00 95.31 81 GLU A O 1
ATOM 609 N N . ALA A 1 82 ? -15.341 1.687 5.919 1.00 94.44 82 ALA A N 1
ATOM 610 C CA . ALA A 1 82 ? -16.633 1.225 6.406 1.00 94.44 82 ALA A CA 1
ATOM 611 C C . ALA A 1 82 ? -16.696 -0.306 6.490 1.00 94.44 82 ALA A C 1
ATOM 613 O O . ALA A 1 82 ? -17.172 -0.826 7.497 1.00 94.44 82 ALA A O 1
ATOM 614 N N . ASP A 1 83 ? -16.183 -1.004 5.478 1.00 96.56 83 ASP A N 1
ATOM 615 C CA . ASP A 1 83 ? -16.182 -2.469 5.435 1.00 96.56 83 ASP A CA 1
ATOM 616 C C . ASP A 1 83 ? -15.234 -3.038 6.487 1.00 96.56 83 ASP A C 1
ATOM 618 O O . ASP A 1 83 ? -15.619 -3.903 7.264 1.00 96.56 83 ASP A O 1
ATOM 622 N N . LEU A 1 84 ? -14.024 -2.480 6.592 1.00 96.31 84 LEU A N 1
ATOM 623 C CA . LEU A 1 84 ? -13.065 -2.844 7.635 1.00 96.31 84 LEU A CA 1
ATOM 624 C C . LEU A 1 84 ? -13.637 -2.577 9.033 1.00 96.31 84 LEU A C 1
ATOM 626 O O . LEU A 1 84 ? -13.485 -3.401 9.931 1.00 96.31 84 LEU A O 1
ATOM 630 N N . ALA A 1 85 ? -14.334 -1.453 9.228 1.00 95.00 85 ALA A N 1
ATOM 631 C CA . ALA A 1 85 ? -14.989 -1.155 10.501 1.00 95.00 85 ALA A CA 1
ATOM 632 C C . ALA A 1 85 ? -16.062 -2.198 10.847 1.00 95.00 85 ALA A C 1
ATOM 634 O O . ALA A 1 85 ? -16.153 -2.607 12.004 1.00 95.00 85 ALA A O 1
ATOM 635 N N . GLY A 1 86 ? -16.824 -2.654 9.847 1.00 95.56 86 GLY A N 1
ATOM 636 C CA . GLY A 1 86 ? -17.777 -3.753 9.982 1.00 95.56 86 GLY A CA 1
ATOM 637 C C . GLY A 1 86 ? -17.097 -5.073 10.348 1.00 95.56 86 GLY A C 1
ATOM 638 O O . GLY A 1 86 ? -17.475 -5.689 11.340 1.00 95.56 86 GLY A O 1
ATOM 639 N N . SER A 1 87 ? -16.056 -5.464 9.609 1.00 95.06 87 SER A N 1
ATOM 640 C CA . SER A 1 87 ? -15.329 -6.724 9.819 1.00 95.06 87 SER A CA 1
ATOM 641 C C . SER A 1 87 ? -14.644 -6.805 11.183 1.00 95.06 87 SER A C 1
ATOM 643 O O . SER A 1 87 ? -14.665 -7.853 11.820 1.00 95.06 87 SER A O 1
ATOM 645 N N . TYR A 1 88 ? -14.061 -5.700 11.656 1.00 93.56 88 TYR A N 1
ATOM 646 C CA . TYR A 1 88 ? -13.366 -5.651 12.947 1.00 93.56 88 TYR A CA 1
ATOM 647 C C . TYR A 1 88 ? -14.270 -5.234 14.121 1.00 93.56 88 TYR A C 1
ATOM 649 O O . TYR A 1 88 ? -13.815 -5.228 15.265 1.00 93.56 88 TYR A O 1
ATOM 657 N N . GLY A 1 89 ? -15.530 -4.856 13.876 1.00 92.31 89 GLY A N 1
ATOM 658 C CA . GLY A 1 89 ? -16.456 -4.418 14.927 1.00 92.31 89 GLY A CA 1
ATOM 659 C C . GLY A 1 89 ? -15.993 -3.157 15.670 1.00 92.31 89 GLY A C 1
ATOM 660 O O . GLY A 1 89 ? -16.148 -3.048 16.890 1.00 92.31 89 GLY A O 1
ATOM 661 N N . VAL A 1 90 ? -15.380 -2.205 14.960 1.00 92.19 90 VAL A N 1
ATOM 662 C CA . VAL A 1 90 ? -14.832 -0.964 15.537 1.00 92.19 90 VAL A CA 1
ATOM 663 C C . VAL A 1 90 ? -15.338 0.280 14.809 1.00 92.19 90 VAL A C 1
ATOM 665 O O . VAL A 1 90 ? -15.960 0.212 13.755 1.00 92.19 90 VAL A O 1
ATOM 668 N N . SER A 1 91 ? -15.053 1.461 15.361 1.00 93.62 91 SER A N 1
ATOM 669 C CA . SER A 1 91 ? -15.362 2.720 14.679 1.00 93.62 91 SER A CA 1
ATOM 670 C C . SER A 1 91 ? -14.475 2.930 13.443 1.00 93.62 91 SER A C 1
ATOM 672 O O . SER A 1 91 ? -13.304 2.544 13.434 1.00 93.62 91 SER A O 1
ATOM 674 N N . ARG A 1 92 ? -14.984 3.660 12.439 1.00 94.69 92 ARG A N 1
ATOM 675 C CA . ARG A 1 92 ? -14.187 4.086 11.269 1.00 94.69 92 ARG A CA 1
ATOM 676 C C . ARG A 1 92 ? -12.943 4.886 11.661 1.00 94.69 92 ARG A C 1
ATOM 678 O O . ARG A 1 92 ? -11.915 4.774 11.008 1.00 94.69 92 ARG A O 1
ATOM 685 N N . VAL A 1 93 ? -13.012 5.658 12.750 1.00 94.19 93 VAL A N 1
ATOM 686 C CA . VAL A 1 93 ? -11.866 6.424 13.272 1.00 94.19 93 VAL A CA 1
ATOM 687 C C . VAL A 1 93 ? -10.749 5.487 13.739 1.00 94.19 93 VAL A C 1
ATOM 689 O O . VAL A 1 93 ? -9.580 5.754 13.484 1.00 94.19 93 VAL A O 1
ATOM 692 N N . THR A 1 94 ? -11.095 4.371 14.385 1.00 93.44 94 THR A N 1
ATOM 693 C CA . THR A 1 94 ? -10.127 3.353 14.823 1.00 93.44 94 THR A CA 1
ATOM 694 C C . THR A 1 94 ? -9.457 2.675 13.628 1.00 93.44 94 THR A C 1
ATOM 696 O O . THR A 1 94 ? -8.238 2.540 13.620 1.00 93.44 94 THR A O 1
ATOM 699 N N . VAL A 1 95 ? -10.230 2.315 12.598 1.00 96.62 95 VAL A N 1
ATOM 700 C CA . VAL A 1 95 ? -9.685 1.756 11.349 1.00 96.62 95 VAL A CA 1
ATOM 701 C C . VAL A 1 95 ? -8.769 2.756 10.658 1.00 96.62 95 VAL A C 1
ATOM 703 O O . VAL A 1 95 ? -7.659 2.404 10.274 1.00 96.62 95 VAL A O 1
ATOM 706 N N . ARG A 1 96 ? -9.197 4.017 10.535 1.00 95.81 96 ARG A N 1
ATOM 707 C CA . ARG A 1 96 ? -8.386 5.062 9.909 1.00 95.81 96 ARG A CA 1
ATOM 708 C C . ARG A 1 96 ? -7.037 5.215 10.602 1.00 95.81 96 ARG A C 1
ATOM 710 O O . ARG A 1 96 ? -6.031 5.262 9.910 1.00 95.81 96 ARG A O 1
ATOM 717 N N . LYS A 1 97 ? -6.999 5.203 11.939 1.00 95.94 97 LYS A N 1
ATOM 718 C CA . LYS A 1 97 ? -5.738 5.224 12.700 1.00 95.94 97 LYS A CA 1
ATOM 719 C C . LYS A 1 97 ? -4.832 4.032 12.376 1.00 95.94 97 LYS A C 1
ATOM 721 O O . LYS A 1 97 ? -3.631 4.214 12.209 1.00 95.94 97 LYS A O 1
ATOM 726 N N . ALA A 1 98 ? -5.392 2.827 12.257 1.00 96.25 98 ALA A N 1
ATOM 727 C CA . ALA A 1 98 ? -4.630 1.637 11.870 1.00 96.25 98 ALA A CA 1
ATOM 728 C C . ALA A 1 98 ? -4.048 1.763 10.449 1.00 96.25 98 ALA A C 1
ATOM 730 O O . ALA A 1 98 ? -2.875 1.475 10.224 1.00 96.25 98 ALA A O 1
ATOM 731 N N . LEU A 1 99 ? -4.847 2.255 9.499 1.00 97.19 99 LEU A N 1
ATOM 732 C CA . LEU A 1 99 ? -4.412 2.486 8.119 1.00 97.19 99 LEU A CA 1
ATOM 733 C C . LEU A 1 99 ? -3.365 3.608 8.025 1.00 97.19 99 LEU A C 1
ATOM 735 O O . LEU A 1 99 ? -2.397 3.497 7.279 1.00 97.19 99 LEU A O 1
ATOM 739 N N . GLU A 1 100 ? -3.508 4.676 8.808 1.00 96.50 100 GLU A N 1
ATOM 740 C CA . GLU A 1 100 ? -2.505 5.741 8.912 1.00 96.50 100 GLU A CA 1
ATOM 741 C C . GLU A 1 100 ? -1.176 5.222 9.471 1.00 96.50 100 GLU A C 1
ATOM 743 O O . GLU A 1 100 ? -0.124 5.586 8.941 1.00 96.50 100 GLU A O 1
ATOM 748 N N . LEU A 1 101 ? -1.209 4.325 10.465 1.00 95.94 101 LEU A N 1
ATOM 749 C CA . LEU A 1 101 ? -0.010 3.662 10.978 1.00 95.94 101 LEU A CA 1
ATOM 750 C C . LEU A 1 101 ? 0.688 2.857 9.869 1.00 95.94 101 LEU A C 1
ATOM 752 O O . LEU A 1 101 ? 1.857 3.105 9.579 1.00 95.94 101 LEU A O 1
ATOM 756 N N . LEU A 1 102 ? -0.033 1.985 9.160 1.00 95.62 102 LEU A N 1
ATOM 757 C CA . LEU A 1 102 ? 0.533 1.204 8.048 1.00 95.62 102 LEU A CA 1
ATOM 758 C C . LEU A 1 102 ? 1.051 2.075 6.899 1.00 95.62 102 LEU A C 1
ATOM 760 O O . LEU A 1 102 ? 2.046 1.747 6.250 1.00 95.62 102 LEU A O 1
ATOM 764 N N . ARG A 1 103 ? 0.392 3.206 6.636 1.00 96.06 103 ARG A N 1
ATOM 765 C CA . ARG A 1 103 ? 0.856 4.188 5.654 1.00 96.06 103 ARG A CA 1
ATOM 766 C C . ARG A 1 103 ? 2.160 4.839 6.093 1.00 96.06 103 ARG A C 1
ATOM 768 O O . ARG A 1 103 ? 3.033 5.050 5.257 1.00 96.06 103 ARG A O 1
ATOM 775 N N . SER A 1 104 ? 2.297 5.158 7.379 1.00 94.50 104 SER A N 1
A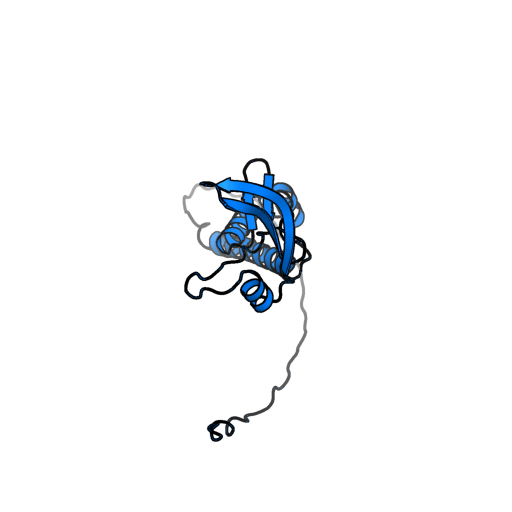TOM 776 C CA . SER A 1 104 ? 3.537 5.715 7.930 1.00 94.50 104 SER A CA 1
ATOM 777 C C . SER A 1 104 ? 4.707 4.727 7.843 1.00 94.50 104 SER A C 1
ATOM 779 O O . SER A 1 104 ? 5.839 5.140 7.611 1.00 94.50 104 SER A O 1
ATOM 781 N N . GLU A 1 105 ? 4.418 3.425 7.916 1.00 92.44 105 GLU A N 1
ATOM 782 C CA . GLU A 1 105 ? 5.374 2.331 7.697 1.00 92.44 105 GLU A CA 1
ATOM 783 C C . GLU A 1 105 ? 5.685 2.093 6.207 1.00 92.44 105 GLU A C 1
ATOM 785 O O . GLU A 1 105 ? 6.597 1.342 5.869 1.00 92.44 105 GLU A O 1
ATOM 790 N N . GLY A 1 106 ? 4.941 2.729 5.295 1.00 93.56 106 GLY A N 1
ATOM 791 C CA . GLY A 1 106 ? 5.111 2.586 3.849 1.00 93.56 106 GLY A CA 1
ATOM 792 C C . GLY A 1 106 ? 4.535 1.296 3.263 1.00 93.56 106 GLY A C 1
ATOM 793 O O . GLY A 1 106 ? 4.801 0.998 2.102 1.00 93.56 106 GLY A O 1
ATOM 794 N N . LEU A 1 107 ? 3.740 0.544 4.030 1.00 94.19 107 LEU A N 1
ATOM 795 C CA . LEU A 1 107 ? 3.130 -0.716 3.590 1.00 94.19 107 LEU A CA 1
ATOM 796 C C . LEU A 1 107 ? 1.888 -0.503 2.724 1.00 94.19 107 LEU A C 1
ATOM 798 O O . LEU A 1 107 ? 1.552 -1.351 1.900 1.00 94.19 107 LEU A O 1
ATOM 802 N N . ILE A 1 108 ? 1.204 0.629 2.900 1.00 96.19 108 ILE A N 1
ATOM 803 C CA . ILE A 1 108 ? 0.020 0.996 2.122 1.00 96.19 108 ILE A CA 1
ATOM 804 C C . ILE A 1 108 ? 0.067 2.462 1.682 1.00 96.19 108 ILE A C 1
ATOM 806 O O . ILE A 1 108 ? 0.704 3.311 2.307 1.00 96.19 108 ILE A O 1
ATOM 810 N N . GLY A 1 109 ? -0.649 2.771 0.607 1.00 94.94 109 GLY A N 1
ATOM 811 C CA . GLY A 1 109 ? -0.909 4.117 0.117 1.00 94.94 109 GLY A CA 1
ATOM 812 C C . GLY A 1 109 ? -2.397 4.457 0.142 1.00 94.94 109 GLY A C 1
ATOM 813 O O . GLY A 1 109 ? -3.256 3.604 0.359 1.00 94.94 109 GLY A O 1
ATOM 814 N N . SER A 1 110 ? -2.708 5.731 -0.098 1.00 93.38 110 SER A N 1
ATOM 815 C CA . SER A 1 110 ? -4.079 6.212 -0.276 1.00 93.38 110 SER A CA 1
ATOM 816 C C . SER A 1 110 ? -4.138 7.175 -1.452 1.00 93.38 110 SER A C 1
ATOM 818 O O . SER A 1 110 ? -3.235 7.996 -1.634 1.00 93.38 110 SER A O 1
ATOM 820 N N . ARG A 1 111 ? -5.198 7.079 -2.256 1.00 91.62 111 ARG A N 1
ATOM 821 C CA . ARG A 1 111 ? -5.473 7.998 -3.365 1.00 91.62 111 ARG A CA 1
ATOM 822 C C . ARG A 1 111 ? -6.949 8.383 -3.355 1.00 91.62 111 ARG A C 1
ATOM 824 O O . ARG A 1 111 ? -7.825 7.522 -3.267 1.00 91.62 111 ARG A O 1
ATOM 831 N N . GLN A 1 112 ? -7.228 9.684 -3.457 1.00 86.25 112 GLN A N 1
ATOM 832 C CA . GLN A 1 112 ? -8.597 10.204 -3.468 1.00 86.25 112 GLN A CA 1
ATOM 833 C C . GLN A 1 112 ? -9.421 9.534 -4.577 1.00 86.25 112 GLN A C 1
ATOM 835 O O . GLN A 1 112 ? -8.957 9.402 -5.707 1.00 86.25 112 GLN A O 1
ATOM 840 N N . GLY A 1 113 ? -10.628 9.076 -4.235 1.00 85.88 113 GLY A N 1
ATOM 841 C CA . GLY A 1 113 ? -11.527 8.367 -5.155 1.00 85.88 113 GLY A CA 1
ATOM 842 C C . GLY A 1 113 ? -11.128 6.921 -5.481 1.00 85.88 113 GLY A C 1
ATOM 843 O O . GLY A 1 113 ? -11.908 6.220 -6.110 1.00 85.88 113 GLY A O 1
ATOM 844 N N . PHE A 1 114 ? -9.952 6.463 -5.041 1.00 84.44 114 PHE A N 1
ATOM 845 C CA . PHE A 1 114 ? -9.462 5.095 -5.251 1.00 84.44 114 PHE A CA 1
ATOM 846 C C . PHE A 1 114 ? -9.402 4.283 -3.950 1.00 84.44 114 PHE A C 1
ATOM 848 O O . PHE A 1 114 ? -9.504 3.064 -3.982 1.00 84.44 114 PHE A O 1
ATOM 855 N N . GLY A 1 115 ? -9.272 4.963 -2.808 1.00 92.75 115 GLY A N 1
ATOM 856 C CA . GLY A 1 115 ? -9.204 4.333 -1.494 1.00 92.75 115 GLY A CA 1
ATOM 857 C C . GLY A 1 115 ? -7.775 3.993 -1.080 1.00 92.75 115 GLY A C 1
ATOM 858 O O . GLY A 1 115 ? -6.817 4.657 -1.492 1.00 92.75 115 GLY A O 1
ATOM 859 N N . TRP A 1 116 ? -7.659 2.984 -0.220 1.00 96.25 116 TRP A N 1
ATOM 860 C CA . TRP A 1 116 ? -6.401 2.477 0.318 1.00 96.25 116 TRP A CA 1
ATOM 861 C C . TRP A 1 116 ? -5.886 1.331 -0.552 1.00 96.25 116 TRP A C 1
ATOM 863 O O . TRP A 1 116 ? -6.678 0.531 -1.040 1.00 96.25 116 TRP A O 1
ATOM 873 N N . PHE A 1 117 ? -4.575 1.238 -0.754 1.00 95.81 117 PHE A N 1
ATOM 874 C CA . PHE A 1 117 ? -3.973 0.178 -1.566 1.00 95.81 117 PHE A CA 1
ATOM 875 C C . PHE A 1 117 ? -2.638 -0.289 -0.986 1.00 95.81 117 PHE A C 1
ATOM 877 O O . PHE A 1 117 ? -1.926 0.508 -0.378 1.00 95.81 117 PHE A O 1
ATOM 884 N N . VAL A 1 118 ? -2.280 -1.557 -1.184 1.00 95.69 118 VAL A N 1
ATOM 885 C CA . VAL A 1 118 ? -0.988 -2.104 -0.745 1.00 95.69 118 VAL A CA 1
ATOM 886 C C . VAL A 1 118 ? 0.132 -1.475 -1.565 1.00 95.69 118 VAL A C 1
ATOM 888 O O . VAL A 1 118 ? 0.062 -1.431 -2.796 1.00 95.69 118 VAL A O 1
ATOM 891 N N . ALA A 1 119 ? 1.165 -0.970 -0.897 1.00 92.19 119 ALA A N 1
ATOM 892 C CA . ALA A 1 119 ? 2.288 -0.340 -1.565 1.00 92.19 119 ALA A CA 1
ATOM 893 C C . ALA A 1 119 ? 3.031 -1.353 -2.445 1.00 92.19 119 ALA A C 1
ATOM 895 O O . ALA A 1 119 ? 3.254 -2.501 -2.064 1.00 92.19 119 ALA A O 1
ATOM 896 N N . VAL A 1 120 ? 3.436 -0.909 -3.633 1.00 82.06 120 VAL A N 1
ATOM 897 C CA . VAL A 1 120 ? 4.325 -1.683 -4.500 1.00 82.06 120 VAL A CA 1
ATOM 898 C C . VAL A 1 120 ? 5.759 -1.300 -4.134 1.00 82.06 120 VAL A C 1
ATOM 900 O O . VAL A 1 120 ? 6.074 -0.104 -4.159 1.00 82.06 120 VAL A O 1
ATOM 903 N N . PRO A 1 121 ? 6.634 -2.256 -3.771 1.00 67.38 121 PRO A N 1
ATOM 904 C CA . PRO A 1 121 ? 8.021 -1.950 -3.459 1.00 67.38 121 PRO A CA 1
ATOM 905 C C . PRO A 1 121 ? 8.696 -1.323 -4.681 1.00 67.38 121 PRO A C 1
ATOM 907 O O . PRO A 1 121 ? 8.857 -1.944 -5.731 1.00 67.38 121 PRO A O 1
ATOM 910 N N . VAL A 1 122 ? 9.072 -0.053 -4.542 1.00 62.72 122 VAL A N 1
ATOM 911 C CA . VAL A 1 122 ? 9.797 0.681 -5.578 1.00 62.72 122 VAL A CA 1
ATOM 912 C C . VAL A 1 122 ? 11.239 0.188 -5.557 1.00 62.72 122 VAL A C 1
ATOM 914 O O . VAL A 1 122 ? 11.909 0.315 -4.530 1.00 62.72 122 VAL A O 1
ATOM 917 N N . VAL A 1 123 ? 11.728 -0.363 -6.669 1.00 60.19 123 VAL A N 1
ATOM 918 C CA . VAL A 1 123 ? 13.135 -0.772 -6.801 1.00 60.19 123 VAL A CA 1
ATOM 919 C C . VAL A 1 123 ? 14.002 0.474 -6.662 1.00 60.19 123 VAL A C 1
ATOM 921 O O . VAL A 1 123 ? 14.107 1.289 -7.580 1.00 60.19 123 VAL A O 1
ATOM 924 N N . ARG A 1 124 ? 14.598 0.663 -5.482 1.00 58.12 124 ARG A N 1
ATOM 925 C CA . ARG A 1 124 ? 15.499 1.786 -5.233 1.00 58.12 124 ARG A CA 1
ATOM 926 C C . ARG A 1 124 ? 16.878 1.427 -5.749 1.00 58.12 124 ARG A C 1
ATOM 928 O O . ARG A 1 124 ? 17.518 0.497 -5.266 1.00 58.12 124 ARG A O 1
ATOM 935 N N . ARG A 1 125 ? 17.328 2.197 -6.731 1.00 53.03 125 ARG A N 1
ATOM 936 C CA . ARG A 1 125 ? 18.655 2.073 -7.315 1.00 53.03 125 ARG A CA 1
ATOM 937 C C . ARG A 1 125 ? 19.622 3.005 -6.597 1.00 53.03 125 ARG A C 1
ATOM 939 O O . ARG A 1 125 ? 19.374 4.207 -6.528 1.00 53.03 125 ARG A O 1
ATOM 946 N N . SER A 1 126 ? 20.713 2.464 -6.063 1.00 57.25 126 SER A N 1
ATOM 947 C CA . SER A 1 126 ? 21.795 3.295 -5.533 1.00 57.25 126 SER A CA 1
ATOM 948 C C . SER A 1 126 ? 22.594 3.878 -6.695 1.00 57.25 126 SER A C 1
ATOM 950 O O . SER A 1 126 ? 23.101 3.133 -7.526 1.00 57.25 126 SER A O 1
ATOM 952 N N . LEU A 1 127 ? 22.737 5.205 -6.748 1.00 65.56 127 LEU A N 1
ATOM 953 C CA . LEU A 1 127 ? 23.621 5.865 -7.719 1.00 65.56 127 LEU A CA 1
ATOM 954 C C . LEU A 1 127 ? 25.105 5.779 -7.318 1.00 65.56 127 LEU A C 1
ATOM 956 O O . LEU A 1 127 ? 25.966 6.201 -8.083 1.00 65.56 127 LEU A O 1
ATOM 960 N N . ALA A 1 128 ? 25.414 5.245 -6.128 1.00 62.19 128 ALA A N 1
ATOM 961 C CA . ALA A 1 128 ? 26.782 5.131 -5.619 1.00 62.19 128 ALA A CA 1
ATOM 962 C C . ALA A 1 128 ? 27.622 4.080 -6.367 1.00 62.19 128 ALA A C 1
ATOM 964 O O . ALA A 1 128 ? 28.840 4.029 -6.211 1.00 62.19 128 ALA A O 1
ATOM 965 N N . THR A 1 129 ? 26.993 3.234 -7.182 1.00 55.75 129 THR A N 1
ATOM 966 C CA . THR A 1 129 ? 27.680 2.265 -8.035 1.00 55.75 129 THR A CA 1
ATOM 967 C C . THR A 1 129 ? 27.014 2.273 -9.403 1.00 55.75 129 THR A C 1
ATOM 969 O O . THR A 1 129 ? 25.805 2.089 -9.513 1.00 55.75 129 THR A O 1
ATOM 972 N N . LEU A 1 130 ? 27.797 2.499 -10.460 1.00 55.41 130 LEU A N 1
ATOM 973 C CA . LEU A 1 130 ? 27.328 2.359 -11.838 1.00 55.41 130 LEU A CA 1
ATOM 974 C C . LEU A 1 130 ? 27.271 0.869 -12.200 1.00 55.41 130 LEU A C 1
ATOM 976 O O . LEU A 1 130 ? 28.148 0.343 -12.878 1.00 55.41 130 LEU A O 1
ATOM 980 N N . SER A 1 131 ? 26.257 0.171 -11.704 1.00 68.31 131 SER A N 1
ATOM 981 C CA . SER A 1 131 ? 25.903 -1.183 -12.137 1.00 68.31 131 SER A CA 1
ATOM 982 C C . SER A 1 131 ? 24.977 -1.126 -13.361 1.00 68.31 131 SER A C 1
ATOM 984 O O . SER A 1 131 ? 24.543 -0.053 -13.797 1.00 68.31 131 SER A O 1
ATOM 986 N N . THR A 1 132 ? 24.647 -2.274 -13.952 1.00 77.31 132 THR A N 1
ATOM 987 C CA . THR A 1 132 ? 23.532 -2.377 -14.908 1.00 77.31 132 THR A CA 1
ATOM 988 C C . THR A 1 132 ? 22.215 -2.581 -14.154 1.00 77.31 132 THR A C 1
ATOM 990 O O . THR A 1 132 ? 22.209 -3.075 -13.030 1.00 77.31 132 THR A O 1
ATOM 993 N N . ILE A 1 133 ? 21.081 -2.192 -14.754 1.00 75.44 133 ILE A N 1
ATOM 994 C CA . ILE A 1 133 ? 19.749 -2.384 -14.138 1.00 75.44 133 ILE A CA 1
ATOM 995 C C . ILE A 1 133 ? 19.506 -3.875 -13.865 1.00 75.44 133 ILE A C 1
ATOM 997 O O . ILE A 1 133 ? 18.928 -4.240 -12.848 1.00 75.44 133 ILE A O 1
ATOM 1001 N N . GLU A 1 134 ? 20.000 -4.733 -14.758 1.00 81.00 134 GLU A N 1
ATOM 1002 C CA . GLU A 1 134 ? 19.917 -6.189 -14.641 1.00 81.00 134 GLU A CA 1
ATOM 1003 C C . GLU A 1 134 ? 20.640 -6.694 -13.385 1.00 81.00 134 GLU A C 1
ATOM 1005 O O . GLU A 1 134 ? 20.091 -7.517 -12.656 1.00 81.00 134 GLU A O 1
ATOM 1010 N N . ALA A 1 135 ? 21.839 -6.170 -13.104 1.00 77.62 135 ALA A N 1
ATOM 1011 C CA . ALA A 1 135 ? 22.621 -6.562 -11.936 1.00 77.62 135 ALA A CA 1
ATOM 1012 C C . ALA A 1 135 ? 21.933 -6.164 -10.619 1.00 77.62 135 ALA A C 1
ATOM 1014 O O . ALA A 1 135 ? 21.925 -6.951 -9.675 1.00 77.62 135 ALA A O 1
ATOM 1015 N N . ASP A 1 136 ? 21.311 -4.982 -10.564 1.00 79.94 136 ASP A N 1
ATOM 1016 C CA . ASP A 1 136 ? 20.609 -4.523 -9.359 1.00 79.94 136 ASP A CA 1
ATOM 1017 C C . ASP A 1 136 ? 19.333 -5.324 -9.085 1.00 79.94 136 ASP A C 1
ATOM 1019 O O . ASP A 1 136 ? 19.041 -5.647 -7.934 1.00 79.94 136 ASP A O 1
ATOM 1023 N N . LEU A 1 137 ? 18.579 -5.666 -10.134 1.00 81.25 137 LEU A N 1
ATOM 1024 C CA . LEU A 1 137 ? 17.377 -6.493 -10.012 1.00 81.25 137 LEU A CA 1
ATOM 1025 C C . LEU A 1 137 ? 17.722 -7.913 -9.553 1.00 81.25 137 LEU A C 1
ATOM 1027 O O . LEU A 1 137 ? 17.104 -8.416 -8.614 1.00 81.25 137 LEU A O 1
ATOM 1031 N N . ALA A 1 138 ? 18.759 -8.513 -10.141 1.00 80.44 138 ALA A N 1
ATOM 1032 C CA . ALA A 1 138 ? 19.231 -9.837 -9.751 1.00 80.44 138 ALA A CA 1
ATOM 1033 C C . ALA A 1 138 ? 19.729 -9.872 -8.296 1.00 80.44 138 ALA A C 1
ATOM 1035 O O . ALA A 1 138 ? 19.418 -10.808 -7.563 1.00 80.44 138 ALA A O 1
ATOM 1036 N N . ALA A 1 139 ? 20.448 -8.836 -7.842 1.00 80.38 139 ALA A N 1
ATOM 1037 C CA . ALA A 1 139 ? 20.904 -8.724 -6.453 1.00 80.38 139 ALA A CA 1
ATOM 1038 C C . ALA A 1 139 ? 19.747 -8.634 -5.439 1.00 80.38 139 ALA A C 1
ATOM 1040 O O . ALA A 1 139 ? 19.919 -8.987 -4.274 1.00 80.38 139 ALA A O 1
ATOM 1041 N N . GLN A 1 140 ? 18.569 -8.187 -5.880 1.00 78.06 140 GLN A N 1
ATOM 1042 C CA . GLN A 1 140 ? 17.339 -8.139 -5.085 1.00 78.06 140 GLN A CA 1
ATOM 1043 C C . GLN A 1 140 ? 16.463 -9.392 -5.269 1.00 78.06 140 GLN A C 1
ATOM 1045 O O . GLN A 1 140 ? 15.325 -9.410 -4.806 1.00 78.06 140 GLN A O 1
ATOM 1050 N N . GLY A 1 141 ? 16.969 -10.432 -5.945 1.00 83.44 141 GLY A N 1
ATOM 1051 C CA . GLY A 1 141 ? 16.249 -11.684 -6.187 1.00 83.44 141 GLY A CA 1
ATOM 1052 C C . GLY A 1 141 ? 15.097 -11.573 -7.189 1.00 83.44 141 GLY A C 1
ATOM 1053 O O . GLY A 1 141 ? 14.259 -12.469 -7.232 1.00 83.44 141 GLY A O 1
ATOM 1054 N N . ARG A 1 142 ? 15.035 -10.491 -7.975 1.00 83.50 142 ARG A N 1
ATOM 1055 C CA . ARG A 1 142 ? 13.994 -10.261 -8.987 1.00 83.50 142 ARG A CA 1
ATOM 1056 C C . ARG A 1 142 ? 14.469 -10.735 -10.352 1.00 83.50 142 ARG A C 1
ATOM 1058 O O . ARG A 1 142 ? 15.643 -10.561 -10.678 1.00 83.50 142 ARG A O 1
ATOM 1065 N N . GLU A 1 143 ? 13.570 -11.273 -11.170 1.00 81.88 143 GLU A N 1
ATOM 1066 C CA . GLU A 1 143 ? 13.897 -11.700 -12.534 1.00 81.88 143 GLU A CA 1
ATOM 1067 C C . GLU A 1 143 ? 13.867 -10.496 -13.497 1.00 81.88 143 GLU A C 1
ATOM 1069 O O . GLU A 1 143 ? 12.797 -9.915 -13.721 1.00 81.88 143 GLU A O 1
ATOM 1074 N N . PRO A 1 144 ? 15.012 -10.090 -14.084 1.00 86.19 144 PRO A N 1
ATOM 1075 C CA . PRO A 1 144 ? 15.054 -8.970 -15.009 1.00 86.19 144 PRO A CA 1
ATOM 1076 C C . PRO A 1 144 ? 14.705 -9.418 -16.431 1.00 86.19 144 PRO A C 1
ATOM 1078 O O . PRO A 1 144 ? 15.386 -10.257 -17.023 1.00 86.19 144 PRO A O 1
ATOM 1081 N N . VAL A 1 145 ? 13.703 -8.783 -17.039 1.00 88.12 145 VAL A N 1
ATOM 1082 C CA . VAL A 1 145 ? 13.365 -8.987 -18.457 1.00 88.12 145 VAL A CA 1
ATOM 1083 C C . VAL A 1 145 ? 13.371 -7.652 -19.185 1.00 88.12 145 VAL A C 1
ATOM 1085 O O . VAL A 1 145 ? 12.730 -6.696 -18.771 1.00 88.12 145 VAL A O 1
ATOM 1088 N N . ARG A 1 146 ? 14.062 -7.571 -20.322 1.00 87.88 146 ARG A N 1
ATOM 1089 C CA . ARG A 1 146 ? 14.068 -6.376 -21.179 1.00 87.88 146 ARG A CA 1
ATOM 1090 C C . ARG A 1 146 ? 13.154 -6.572 -22.376 1.00 87.88 146 ARG A C 1
ATOM 1092 O O . ARG A 1 146 ? 13.276 -7.558 -23.099 1.00 87.88 146 ARG A O 1
ATOM 1099 N N . LYS A 1 147 ? 12.285 -5.596 -22.630 1.00 90.44 147 LYS A N 1
ATOM 1100 C CA . LYS A 1 147 ? 11.421 -5.574 -23.812 1.00 90.44 147 LYS A CA 1
ATOM 1101 C C . LYS A 1 147 ? 11.677 -4.310 -24.620 1.00 90.44 147 LYS A C 1
ATOM 1103 O O . LYS A 1 147 ? 11.502 -3.197 -24.127 1.00 90.44 147 LYS A O 1
ATOM 1108 N N . VAL A 1 148 ? 12.091 -4.484 -25.873 1.00 92.88 148 VAL A N 1
ATOM 1109 C CA . VAL A 1 148 ? 12.194 -3.379 -26.834 1.00 92.88 148 VAL A CA 1
ATOM 1110 C C . VAL A 1 148 ? 10.781 -3.001 -27.269 1.00 92.88 148 VAL A C 1
ATOM 1112 O O . VAL A 1 148 ? 10.018 -3.859 -27.708 1.00 92.88 148 VAL A O 1
ATOM 1115 N N . LEU A 1 149 ? 10.427 -1.729 -27.101 1.00 93.38 149 LEU A N 1
ATOM 1116 C CA . LEU A 1 149 ? 9.134 -1.180 -27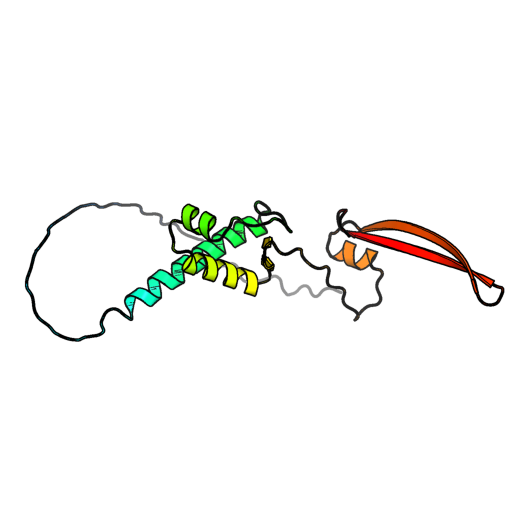.505 1.00 93.38 149 LEU A CA 1
ATOM 1117 C C . LEU A 1 149 ? 9.197 -0.625 -28.926 1.00 93.38 149 LEU A C 1
ATOM 1119 O O . LEU A 1 149 ? 8.283 -0.843 -29.714 1.00 93.38 149 LEU A O 1
ATOM 1123 N N . SER A 1 150 ? 10.284 0.065 -29.263 1.00 91.50 150 SER A N 1
ATOM 1124 C CA . SER A 1 150 ? 10.535 0.548 -30.615 1.00 91.50 150 SER A CA 1
ATOM 1125 C C . SER A 1 150 ? 12.029 0.698 -30.868 1.00 91.50 150 SER A C 1
ATOM 1127 O O . SER A 1 150 ? 12.822 0.893 -29.945 1.00 91.50 150 SER A O 1
ATOM 1129 N N . PHE A 1 151 ? 12.412 0.601 -32.136 1.00 94.62 151 PHE A N 1
ATOM 1130 C CA . PHE A 1 151 ? 13.748 0.947 -32.592 1.00 94.62 151 PHE A CA 1
ATOM 1131 C C . PHE A 1 151 ? 13.650 1.634 -33.953 1.00 94.62 151 PHE A C 1
ATOM 1133 O O . PHE A 1 151 ? 12.791 1.287 -34.765 1.00 94.62 151 PHE A O 1
ATOM 1140 N N . ARG A 1 152 ? 14.497 2.634 -34.194 1.00 92.31 152 ARG A N 1
ATOM 1141 C CA . ARG A 1 152 ? 14.615 3.301 -35.495 1.00 92.31 152 ARG A CA 1
ATOM 1142 C C . ARG A 1 152 ? 16.023 3.835 -35.693 1.00 92.31 152 ARG A C 1
ATOM 1144 O O . ARG A 1 152 ? 16.652 4.259 -34.730 1.00 92.31 152 ARG A O 1
ATOM 1151 N N . PHE A 1 153 ? 16.482 3.859 -36.936 1.00 93.19 153 PHE A N 1
ATOM 1152 C CA . PHE A 1 153 ? 17.660 4.639 -37.295 1.00 93.19 153 PHE A CA 1
ATOM 1153 C C . PHE A 1 153 ? 17.249 6.095 -37.519 1.00 93.19 153 PHE A C 1
ATOM 1155 O O . PHE A 1 153 ? 16.217 6.363 -38.140 1.00 93.19 153 PHE A O 1
ATOM 1162 N N . ARG A 1 154 ? 18.034 7.026 -36.989 1.00 92.81 154 ARG A N 1
ATOM 1163 C CA . ARG A 1 154 ? 17.966 8.453 -37.286 1.00 92.81 154 ARG A CA 1
ATOM 1164 C C . ARG A 1 154 ? 19.282 8.876 -37.906 1.00 92.81 154 ARG A C 1
ATOM 1166 O O . ARG A 1 154 ? 20.329 8.391 -37.507 1.00 92.81 154 ARG A O 1
ATOM 1173 N N . ASP A 1 155 ? 19.199 9.773 -38.870 1.00 90.75 155 ASP A N 1
ATOM 1174 C CA . ASP A 1 155 ? 20.375 10.458 -39.383 1.00 90.75 155 ASP A CA 1
ATOM 1175 C C . ASP A 1 155 ? 20.672 11.630 -38.444 1.00 90.75 155 ASP A C 1
ATOM 1177 O O . ASP A 1 155 ? 19.807 12.488 -38.224 1.00 90.75 155 ASP A O 1
ATOM 1181 N N . LEU A 1 156 ? 21.841 11.604 -37.815 1.00 81.50 156 LEU A N 1
ATOM 1182 C CA . LEU A 1 156 ? 22.335 12.666 -36.950 1.00 81.50 156 LEU A CA 1
ATOM 1183 C C . LEU A 1 156 ? 23.718 13.051 -37.458 1.00 81.50 156 LEU A C 1
ATOM 1185 O O . LEU A 1 156 ? 24.651 12.258 -37.422 1.00 81.50 156 LEU A O 1
ATOM 1189 N N . ASP A 1 157 ? 23.812 14.270 -37.985 1.00 87.81 157 ASP A N 1
ATOM 1190 C CA . ASP A 1 157 ? 25.029 14.835 -38.571 1.00 87.81 157 ASP A CA 1
ATOM 1191 C C . ASP A 1 157 ? 25.660 13.985 -39.695 1.00 87.81 157 ASP A C 1
ATOM 1193 O O . ASP A 1 157 ? 26.874 14.006 -39.894 1.00 87.81 157 ASP A O 1
ATOM 1197 N N . GLY A 1 158 ? 24.837 13.276 -40.480 1.00 88.56 158 GLY A N 1
ATOM 1198 C CA . GLY A 1 158 ? 25.289 12.445 -41.600 1.00 88.56 158 GLY A CA 1
ATOM 1199 C C . GLY A 1 158 ? 25.691 11.024 -41.201 1.00 88.56 158 GLY A C 1
ATOM 1200 O O . GLY A 1 158 ? 26.143 10.264 -42.058 1.00 88.56 158 GLY A O 1
ATOM 1201 N N . GLU A 1 159 ? 25.529 10.660 -39.927 1.00 87.56 159 GLU A N 1
ATOM 1202 C CA . GLU A 1 159 ? 25.832 9.337 -39.392 1.00 87.56 159 GLU A CA 1
ATOM 1203 C C . GLU A 1 159 ? 24.539 8.632 -38.932 1.00 87.56 159 GLU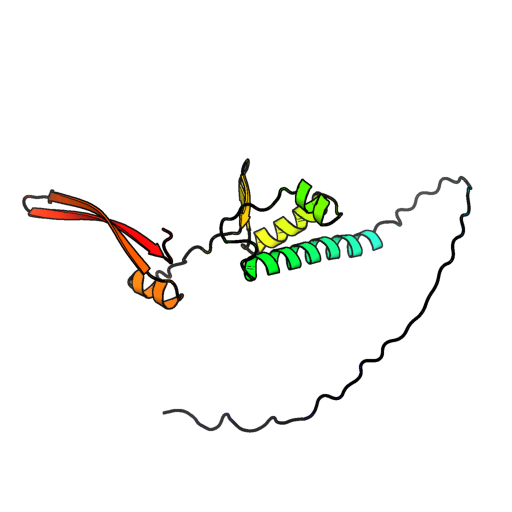 A C 1
ATOM 1205 O O . GLU A 1 159 ? 23.684 9.238 -38.273 1.00 87.56 159 GLU A O 1
ATOM 1210 N N . PRO A 1 160 ? 24.353 7.336 -39.255 1.00 87.75 160 PRO A N 1
ATOM 1211 C CA . PRO A 1 160 ? 23.180 6.590 -38.822 1.00 87.75 160 PRO A CA 1
ATOM 1212 C C . PRO A 1 160 ? 23.265 6.243 -37.328 1.00 87.75 160 PRO A C 1
ATOM 1214 O O . PRO A 1 160 ? 24.028 5.372 -36.911 1.00 87.75 160 PRO A O 1
ATOM 1217 N N . GLU A 1 161 ? 22.407 6.857 -36.519 1.00 92.50 161 GLU A N 1
ATOM 1218 C CA . GLU A 1 161 ? 22.256 6.577 -35.092 1.00 92.50 161 GLU A CA 1
ATOM 1219 C C . GLU A 1 161 ? 21.050 5.668 -34.828 1.00 92.50 161 GLU A C 1
ATOM 1221 O O . GLU A 1 161 ? 19.931 5.925 -35.278 1.00 92.50 161 GLU A O 1
ATOM 1226 N N . LEU A 1 162 ? 21.250 4.601 -34.054 1.00 94.12 162 LEU A N 1
ATOM 1227 C CA . LEU A 1 162 ? 20.166 3.719 -33.631 1.00 94.12 162 LEU A CA 1
ATOM 1228 C C . LEU A 1 162 ? 19.512 4.246 -32.347 1.00 94.12 162 LEU A C 1
ATOM 1230 O O . LEU A 1 162 ? 20.078 4.155 -31.260 1.00 94.12 162 LEU A O 1
ATOM 1234 N N . GLU A 1 163 ? 18.268 4.699 -32.449 1.00 92.38 163 GLU A N 1
ATOM 1235 C CA . GLU A 1 163 ? 17.425 4.962 -31.288 1.00 92.38 163 GLU A CA 1
ATOM 1236 C C . GLU A 1 163 ? 16.659 3.701 -30.894 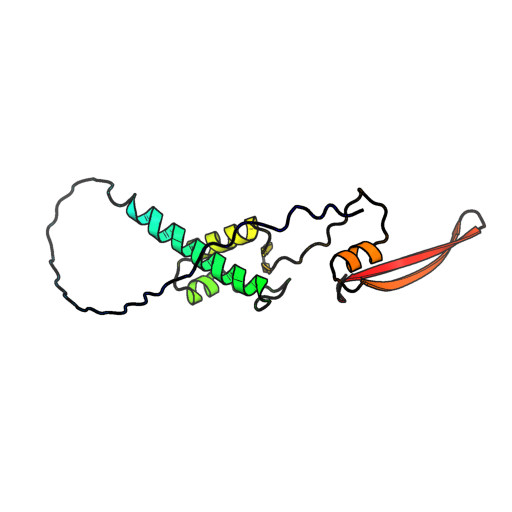1.00 92.38 163 GLU A C 1
ATOM 1238 O O . GLU A 1 163 ? 15.944 3.117 -31.711 1.00 92.38 163 GLU A O 1
ATOM 1243 N N . VAL A 1 164 ? 16.748 3.325 -29.618 1.00 93.62 164 VAL A N 1
ATOM 1244 C CA . VAL A 1 164 ? 16.003 2.200 -29.043 1.00 93.62 164 VAL A CA 1
ATOM 1245 C C . VAL A 1 164 ? 15.229 2.663 -27.817 1.00 93.62 164 VAL A C 1
ATOM 1247 O O . VAL A 1 164 ? 15.816 3.112 -26.833 1.00 93.62 164 VAL A O 1
ATOM 1250 N N . VAL A 1 165 ? 13.911 2.478 -27.838 1.00 92.88 165 VAL A N 1
ATOM 1251 C CA . VAL A 1 165 ? 13.054 2.620 -26.660 1.00 92.88 165 VAL A CA 1
ATOM 1252 C C . VAL A 1 165 ? 12.805 1.232 -26.094 1.00 92.88 165 VAL A C 1
ATOM 1254 O O . VAL A 1 165 ? 12.296 0.340 -26.776 1.00 92.88 165 VAL A O 1
ATOM 1257 N N . ARG A 1 166 ? 13.159 1.036 -24.828 1.00 91.62 166 ARG A N 1
ATOM 1258 C CA . ARG A 1 166 ? 12.993 -0.233 -24.115 1.00 91.62 166 ARG A CA 1
ATOM 1259 C C . ARG A 1 166 ? 12.368 -0.007 -22.748 1.00 91.62 166 ARG A C 1
ATOM 1261 O O . ARG A 1 166 ? 12.576 1.038 -22.141 1.00 91.62 166 ARG A O 1
ATOM 1268 N N . VAL A 1 167 ? 11.666 -1.020 -22.261 1.00 90.44 167 VAL A N 1
ATOM 1269 C CA . VAL A 1 167 ? 11.218 -1.134 -20.872 1.00 90.44 167 VAL A CA 1
ATOM 1270 C C . VAL A 1 167 ? 11.978 -2.279 -20.205 1.00 90.44 167 VAL A C 1
ATOM 1272 O O . VAL A 1 167 ? 12.191 -3.330 -20.818 1.00 90.44 167 VAL A O 1
ATOM 1275 N N . ASN A 1 168 ? 12.430 -2.055 -18.973 1.00 86.19 168 ASN A N 1
ATOM 1276 C CA . ASN A 1 168 ? 12.963 -3.112 -18.121 1.00 86.19 168 ASN A CA 1
ATOM 1277 C C . ASN A 1 168 ? 11.830 -3.549 -17.201 1.00 86.19 168 ASN A C 1
ATOM 1279 O O . ASN A 1 168 ? 11.178 -2.702 -16.606 1.00 86.19 168 ASN A O 1
ATOM 1283 N N . LEU A 1 169 ? 11.598 -4.847 -17.131 1.00 86.12 169 LEU A N 1
ATOM 1284 C CA . LEU A 1 169 ? 10.604 -5.480 -16.288 1.00 86.12 169 LEU A CA 1
ATOM 1285 C C . LEU A 1 169 ? 11.329 -6.191 -15.148 1.00 86.12 169 LEU A C 1
ATOM 1287 O O . LEU A 1 169 ? 12.407 -6.755 -15.352 1.00 86.12 169 LEU A O 1
ATOM 1291 N N . ALA A 1 170 ? 10.704 -6.208 -13.983 1.00 87.31 170 ALA A N 1
ATOM 1292 C CA . ALA A 1 170 ? 11.094 -7.009 -12.842 1.00 87.31 170 ALA A CA 1
ATOM 1293 C C . ALA A 1 170 ? 9.906 -7.896 -12.457 1.00 87.31 170 ALA A C 1
ATOM 1295 O O . ALA A 1 170 ? 8.823 -7.387 -12.162 1.00 87.31 170 ALA A O 1
ATOM 1296 N N . ASP A 1 171 ? 10.091 -9.214 -12.524 1.00 86.38 171 ASP A N 1
ATOM 1297 C CA . ASP A 1 171 ? 9.034 -10.214 -12.293 1.00 86.38 171 ASP A CA 1
ATOM 1298 C C . ASP A 1 171 ? 7.799 -9.986 -13.192 1.00 86.38 171 ASP A C 1
ATOM 1300 O O . ASP A 1 171 ? 6.645 -10.091 -12.778 1.00 86.38 171 ASP A O 1
ATOM 1304 N N . GLY A 1 172 ? 8.048 -9.589 -14.446 1.00 82.19 172 GLY A N 1
ATOM 1305 C CA . GLY A 1 172 ? 7.011 -9.310 -15.443 1.00 82.19 172 GLY A CA 1
ATOM 1306 C C . GLY A 1 172 ? 6.319 -7.945 -15.324 1.00 82.19 172 GLY A C 1
ATOM 1307 O O . GLY A 1 172 ? 5.488 -7.631 -16.177 1.00 82.19 172 GLY A O 1
ATOM 1308 N N . GLN A 1 173 ? 6.671 -7.118 -14.333 1.00 77.62 173 GLN A N 1
ATOM 1309 C CA . GLN A 1 173 ? 6.098 -5.781 -14.115 1.00 77.62 173 GLN A CA 1
ATOM 1310 C C . GLN A 1 173 ? 7.095 -4.667 -14.486 1.00 77.62 173 GLN A C 1
ATOM 1312 O O . GLN A 1 173 ? 8.284 -4.837 -14.215 1.00 77.62 173 GLN A O 1
ATOM 1317 N N . PRO A 1 174 ? 6.651 -3.558 -15.110 1.00 78.81 174 PRO A N 1
ATOM 1318 C CA . PRO A 1 174 ? 7.509 -2.420 -15.457 1.00 78.81 174 PRO A CA 1
ATOM 1319 C C . PRO A 1 174 ? 7.995 -1.612 -14.247 1.00 78.81 174 PRO A C 1
ATOM 1321 O O . PRO A 1 174 ? 7.319 -1.629 -13.193 1.00 78.81 174 PRO A O 1
#

Foldseek 3Di:
DDDDPPDDDDDDDDDDDDDDDDDDDDDDDDDDDDDDDDDDDDDPPPPVVVPLVVLLCVVLVVVVCCLVVCVQPAFHADDALVVSCVVSVHDSVSPVSSLVVCVVVVQWDQDPPRGIHGHDDDQDDDPPDPDDPCVSLVVVVWHKDKDWPDWDWDQDPNDTDIDTDMDIDTNNHD

Radius of gyration: 29.3 Å; chains: 1; bounding box: 75×45×84 Å